Protein AF-V5H4J0-F1 (afdb_monomer_lite)

Radius of gyration: 14.42 Å; chains: 1; bounding box: 35×26×41 Å

Sequence (81 aa):
MSCSDKIARWNVLGLQGALLSHFLQPVYLSSITLGNLYHHGHLSRAVCCRLEGDPVLDGLLPRRYSLRHPVLGCVSGHNPP

Structure (mmCIF, N/CA/C/O backbone):
data_AF-V5H4J0-F1
#
_entry.id   AF-V5H4J0-F1
#
loop_
_atom_site.group_PDB
_atom_site.id
_atom_site.type_symbol
_atom_site.label_atom_id
_atom_site.label_alt_id
_atom_site.label_comp_id
_atom_site.label_asym_id
_atom_site.label_entity_id
_atom_site.label_seq_id
_atom_site.pdbx_PDB_ins_code
_atom_site.Cartn_x
_atom_site.Cartn_y
_atom_site.Cartn_z
_atom_site.occupancy
_atom_site.B_iso_or_equiv
_atom_site.auth_seq_id
_atom_site.auth_comp_id
_atom_site.auth_asym_id
_atom_site.auth_atom_id
_atom_site.pdbx_PDB_model_num
ATOM 1 N N . MET A 1 1 ? 13.963 4.976 8.908 1.00 85.25 1 MET A N 1
ATOM 2 C CA . MET A 1 1 ? 13.008 4.222 8.066 1.00 85.25 1 MET A CA 1
ATOM 3 C C . MET A 1 1 ? 13.131 4.703 6.635 1.00 85.25 1 MET A C 1
ATOM 5 O O . MET A 1 1 ? 12.957 5.898 6.398 1.00 85.25 1 MET A O 1
ATOM 9 N N . SER A 1 2 ? 13.457 3.801 5.715 1.00 97.25 2 SER A N 1
ATOM 10 C CA . SER A 1 2 ? 13.506 4.084 4.277 1.00 97.25 2 SER A CA 1
ATOM 11 C C . SER A 1 2 ? 12.098 4.244 3.679 1.00 97.25 2 SER A C 1
ATOM 13 O O . SER A 1 2 ? 11.089 4.001 4.347 1.00 97.25 2 SER A O 1
ATOM 15 N N . CYS A 1 3 ? 12.014 4.673 2.415 1.00 96.88 3 CYS A N 1
ATOM 16 C CA . CYS A 1 3 ? 10.737 4.777 1.703 1.00 96.88 3 CYS A CA 1
ATOM 17 C C . CYS A 1 3 ? 10.046 3.409 1.578 1.00 96.88 3 CYS A C 1
ATOM 19 O O . CYS A 1 3 ? 8.862 3.289 1.887 1.00 96.88 3 CYS A O 1
ATOM 21 N N . SER A 1 4 ? 10.795 2.360 1.228 1.00 96.75 4 SER A N 1
ATOM 22 C CA . SER A 1 4 ? 10.270 0.992 1.181 1.00 96.75 4 SER A CA 1
ATOM 23 C C . SER A 1 4 ? 9.762 0.530 2.547 1.00 96.75 4 SER A C 1
ATOM 25 O O . SER A 1 4 ? 8.691 -0.066 2.611 1.00 96.75 4 SER A O 1
ATOM 27 N N . ASP A 1 5 ? 10.439 0.880 3.650 1.00 97.44 5 ASP A N 1
ATOM 28 C CA . ASP A 1 5 ? 9.944 0.546 4.994 1.00 97.44 5 ASP A CA 1
ATOM 29 C C . ASP A 1 5 ? 8.613 1.236 5.324 1.00 97.44 5 ASP A C 1
ATOM 31 O O . ASP A 1 5 ? 7.753 0.647 5.982 1.00 97.44 5 ASP A O 1
ATOM 35 N N . LYS A 1 6 ? 8.419 2.477 4.862 1.00 98.06 6 LYS A N 1
ATOM 36 C CA . LYS A 1 6 ? 7.144 3.194 5.020 1.00 98.06 6 LYS A CA 1
ATOM 37 C C . LYS A 1 6 ? 6.033 2.543 4.198 1.00 98.06 6 LYS A C 1
ATOM 39 O O . LYS A 1 6 ? 4.947 2.341 4.730 1.00 98.06 6 LYS A O 1
ATOM 44 N N . ILE A 1 7 ? 6.314 2.162 2.952 1.00 97.81 7 ILE A N 1
ATOM 45 C CA . ILE A 1 7 ? 5.345 1.470 2.090 1.00 97.81 7 ILE A CA 1
ATOM 46 C C . ILE A 1 7 ? 4.975 0.105 2.680 1.00 97.81 7 ILE A C 1
ATOM 48 O O . ILE A 1 7 ? 3.793 -0.217 2.756 1.00 97.81 7 ILE A O 1
ATOM 52 N N . ALA A 1 8 ? 5.949 -0.662 3.179 1.00 96.88 8 ALA A N 1
ATOM 53 C CA . ALA A 1 8 ? 5.680 -1.929 3.856 1.00 96.88 8 ALA A CA 1
ATOM 54 C C . ALA A 1 8 ? 4.777 -1.754 5.080 1.00 96.88 8 ALA A C 1
ATOM 56 O O . ALA A 1 8 ? 3.837 -2.519 5.279 1.00 96.88 8 ALA A O 1
ATOM 57 N N . ARG A 1 9 ? 4.994 -0.689 5.859 1.00 96.12 9 ARG A N 1
ATOM 58 C CA . ARG A 1 9 ? 4.104 -0.331 6.966 1.00 96.12 9 ARG A CA 1
ATOM 59 C C . ARG A 1 9 ? 2.693 0.017 6.485 1.00 96.12 9 ARG A C 1
ATOM 61 O O . ARG A 1 9 ? 1.727 -0.395 7.124 1.00 96.12 9 ARG A O 1
ATOM 68 N N . TRP A 1 10 ? 2.554 0.751 5.383 1.00 97.56 10 TRP A N 1
ATOM 69 C CA . TRP A 1 10 ? 1.247 1.077 4.801 1.00 97.56 10 TRP A CA 1
ATOM 70 C C . TRP A 1 10 ? 0.524 -0.151 4.247 1.00 97.56 10 TRP A C 1
ATOM 72 O O . TRP A 1 10 ? -0.694 -0.226 4.358 1.00 97.56 10 TRP A O 1
ATOM 82 N N . ASN A 1 11 ? 1.249 -1.148 3.738 1.00 97.00 11 ASN A N 1
ATOM 83 C CA . ASN A 1 11 ? 0.660 -2.417 3.305 1.00 97.00 11 ASN A CA 1
ATOM 84 C C . ASN A 1 11 ? 0.097 -3.255 4.463 1.00 97.00 11 ASN A C 1
ATOM 86 O O . ASN A 1 11 ? -0.627 -4.205 4.203 1.00 97.00 11 ASN A O 1
ATOM 90 N N . VAL A 1 12 ? 0.371 -2.890 5.719 1.00 95.75 12 VAL A N 1
ATOM 91 C CA . VAL A 1 12 ? -0.204 -3.531 6.911 1.00 95.75 12 VAL A CA 1
ATOM 92 C C . VAL A 1 12 ? -1.234 -2.623 7.583 1.00 95.75 12 VAL A C 1
ATOM 94 O O . VAL A 1 12 ? -2.387 -3.006 7.773 1.00 95.75 12 VAL A O 1
ATOM 97 N N . LEU A 1 13 ? -0.841 -1.390 7.912 1.00 96.12 13 LEU A N 1
ATOM 98 C CA . LEU A 1 13 ? -1.637 -0.451 8.713 1.00 96.12 13 LEU A CA 1
ATOM 99 C C . LEU A 1 13 ? -2.517 0.490 7.876 1.00 96.12 13 LEU A C 1
ATOM 101 O O . LEU A 1 13 ? -3.284 1.277 8.429 1.00 96.12 13 LEU A O 1
ATOM 105 N N . GLY A 1 14 ? -2.399 0.443 6.555 1.00 96.94 14 GLY A N 1
ATOM 106 C CA . GLY A 1 14 ? -3.044 1.387 5.654 1.00 96.94 14 GLY A CA 1
ATOM 107 C C . GLY A 1 14 ? -2.361 2.761 5.606 1.00 96.94 14 GLY A C 1
ATOM 108 O O . GLY A 1 14 ? -1.513 3.118 6.431 1.00 96.94 14 GLY A O 1
ATOM 109 N N . LEU A 1 15 ? -2.725 3.533 4.585 1.00 97.62 15 LEU A N 1
ATOM 110 C CA . LEU A 1 15 ? -2.193 4.859 4.259 1.00 97.62 15 LEU A CA 1
ATOM 111 C C . LEU A 1 15 ? -2.740 5.970 5.158 1.00 97.62 15 LEU A C 1
ATOM 113 O O . LEU A 1 15 ? -2.085 6.992 5.342 1.00 97.62 15 LEU A O 1
ATOM 117 N N . GLN A 1 16 ? -3.944 5.784 5.701 1.00 97.69 16 GLN A N 1
ATOM 118 C CA . GLN A 1 16 ? -4.719 6.823 6.383 1.00 97.69 16 GLN A CA 1
ATOM 119 C C . GLN A 1 16 ? -4.041 7.350 7.661 1.00 97.69 16 GLN A C 1
ATOM 121 O O . GLN A 1 16 ? -4.318 8.459 8.113 1.00 97.69 16 GLN A O 1
ATOM 126 N N . GLY A 1 17 ? -3.121 6.577 8.241 1.00 96.50 17 GLY A N 1
ATOM 127 C CA . GLY A 1 17 ? -2.467 6.935 9.495 1.00 96.50 17 GLY A CA 1
ATOM 128 C C . GLY A 1 17 ? -3.414 6.879 10.699 1.00 96.50 17 GLY A C 1
ATOM 129 O O . GLY A 1 17 ? -4.563 6.453 10.599 1.00 96.50 17 GLY A O 1
ATOM 130 N N . ALA A 1 18 ? -2.905 7.282 11.864 1.00 96.50 18 ALA A N 1
ATOM 131 C CA . ALA A 1 18 ? -3.598 7.073 13.136 1.00 96.50 18 ALA A CA 1
ATOM 132 C C . ALA A 1 18 ? -4.838 7.964 13.307 1.00 96.50 18 ALA A C 1
ATOM 134 O O . ALA A 1 18 ? -5.884 7.494 13.732 1.00 96.50 18 ALA A O 1
ATOM 135 N N . LEU A 1 19 ? -4.750 9.249 12.947 1.00 97.88 19 LEU A N 1
ATOM 136 C CA . LEU A 1 19 ? -5.867 10.175 13.152 1.00 97.88 19 LEU A CA 1
ATOM 137 C C . LEU A 1 19 ? -7.090 9.782 12.309 1.00 97.88 19 LEU A C 1
ATOM 139 O O . LEU A 1 19 ? -8.210 9.754 12.811 1.00 97.88 19 LEU A O 1
ATOM 143 N N . LEU A 1 20 ? -6.882 9.437 11.035 1.00 97.94 20 LEU A N 1
ATOM 144 C CA . LEU A 1 20 ? -7.983 9.096 10.133 1.00 97.94 20 LEU A CA 1
ATOM 145 C C . LEU A 1 20 ? -8.537 7.684 10.355 1.00 97.94 20 LEU A C 1
ATOM 147 O O . LEU A 1 20 ? -9.673 7.431 9.959 1.00 97.94 20 LEU A O 1
ATOM 151 N N . SER A 1 21 ? -7.809 6.773 11.014 1.00 96.56 21 SER A N 1
ATOM 152 C CA . SER A 1 21 ? -8.339 5.430 11.303 1.00 96.56 21 SER A CA 1
ATOM 153 C C . SER A 1 21 ? -9.501 5.430 12.301 1.00 96.56 21 SER A C 1
ATOM 155 O O . SER A 1 21 ? -10.187 4.423 12.429 1.00 96.56 21 SER A O 1
ATOM 157 N N . HIS A 1 22 ? -9.750 6.547 12.992 1.00 96.31 22 HIS A N 1
ATOM 158 C CA . HIS A 1 22 ? -10.950 6.729 13.815 1.00 96.31 22 HIS A CA 1
ATOM 159 C C . HIS A 1 22 ? -12.224 6.955 12.985 1.00 96.31 22 HIS A C 1
ATOM 161 O O . HIS A 1 22 ? -13.323 6.745 13.493 1.00 96.31 22 HIS A O 1
ATOM 167 N N . PHE A 1 23 ? -12.084 7.369 11.723 1.00 97.44 23 PHE A N 1
ATOM 168 C CA . PHE A 1 23 ? -13.203 7.744 10.852 1.00 97.44 23 PHE A CA 1
ATOM 169 C C . PHE A 1 23 ? -13.345 6.831 9.630 1.00 97.44 23 PHE A C 1
ATOM 171 O O . PHE A 1 23 ? -14.442 6.689 9.094 1.00 97.44 23 PHE A O 1
ATOM 178 N N . LEU A 1 24 ? -12.248 6.214 9.178 1.00 96.50 24 LEU A N 1
ATOM 179 C CA . LEU A 1 24 ? -12.187 5.416 7.954 1.00 96.50 24 LEU A CA 1
ATOM 180 C C . LEU A 1 24 ? -11.725 3.986 8.240 1.00 96.50 24 LEU A C 1
ATOM 182 O O . LEU A 1 24 ? -10.920 3.736 9.137 1.00 96.50 24 LEU A O 1
ATOM 186 N N . GLN A 1 25 ? -12.185 3.046 7.413 1.00 96.25 25 GLN A N 1
ATOM 187 C CA . GLN A 1 25 ? -11.575 1.717 7.345 1.00 96.25 25 GLN A CA 1
ATOM 188 C C . GLN A 1 25 ? -10.159 1.806 6.739 1.00 96.25 25 GLN A C 1
ATOM 190 O O . GLN A 1 25 ? -9.861 2.788 6.053 1.00 96.25 25 GLN A O 1
ATOM 195 N N . PRO A 1 26 ? -9.282 0.808 6.970 1.00 97.19 26 PRO A N 1
ATOM 196 C CA . PRO A 1 26 ? -7.918 0.832 6.446 1.00 97.19 26 PRO A CA 1
ATOM 197 C C . PRO A 1 26 ? -7.887 1.004 4.923 1.00 97.19 26 PRO A C 1
ATOM 199 O O . PRO A 1 26 ? -8.566 0.279 4.194 1.00 97.19 26 PRO A O 1
ATOM 202 N N . VAL A 1 27 ? -7.091 1.963 4.443 1.00 97.56 27 VAL A N 1
ATOM 203 C CA . VAL A 1 27 ? -6.966 2.287 3.015 1.00 97.56 27 VAL A CA 1
ATOM 204 C C . VAL A 1 27 ? -5.626 1.779 2.504 1.00 97.56 27 VAL A C 1
ATOM 206 O O . VAL A 1 27 ? -4.580 2.172 3.013 1.00 97.56 27 VAL A O 1
ATOM 209 N N . TYR A 1 28 ? -5.642 0.937 1.475 1.00 97.88 28 TYR A N 1
ATOM 210 C CA . TYR A 1 28 ? -4.443 0.310 0.917 1.00 97.88 28 TYR A CA 1
ATOM 211 C C . TYR A 1 28 ? -4.224 0.704 -0.542 1.00 97.88 28 TYR A C 1
ATOM 213 O O . TYR A 1 28 ? -5.176 0.989 -1.268 1.00 97.88 28 TYR A O 1
ATOM 221 N N . LEU A 1 29 ? -2.968 0.664 -0.987 1.00 97.75 29 LEU A N 1
ATOM 222 C CA . LEU A 1 29 ? -2.647 0.767 -2.409 1.00 97.75 29 LEU A CA 1
ATOM 223 C C . LEU A 1 29 ? -3.096 -0.508 -3.130 1.00 97.75 29 LEU A C 1
ATOM 225 O O . LEU A 1 29 ? -2.783 -1.618 -2.701 1.00 97.75 29 LEU A O 1
ATOM 229 N N . SER A 1 30 ? -3.806 -0.350 -4.245 1.00 97.56 30 SER A N 1
ATOM 230 C CA . SER A 1 30 ? -4.117 -1.456 -5.157 1.00 97.56 30 SER A CA 1
ATOM 231 C C . SER A 1 30 ? -2.932 -1.799 -6.063 1.00 97.56 30 SER A C 1
ATOM 233 O O . SER A 1 30 ? -2.748 -2.965 -6.410 1.00 97.56 30 SER A O 1
ATOM 235 N N . SER A 1 31 ? -2.106 -0.808 -6.410 1.00 96.94 31 SER A N 1
ATOM 236 C CA . SER A 1 31 ? -0.936 -0.965 -7.274 1.00 96.94 31 SER A CA 1
ATOM 237 C C . SER A 1 31 ? 0.208 -0.020 -6.905 1.00 96.94 31 SER A C 1
ATOM 239 O O . SER A 1 31 ? -0.024 1.084 -6.412 1.00 96.94 31 SER A O 1
ATOM 241 N N . ILE A 1 32 ? 1.440 -0.431 -7.209 1.00 97.06 32 ILE A N 1
ATOM 242 C CA . ILE A 1 32 ? 2.657 0.383 -7.135 1.00 97.06 32 ILE A CA 1
ATOM 243 C C . ILE A 1 32 ? 3.367 0.277 -8.482 1.00 97.06 32 ILE A C 1
ATOM 245 O O . ILE A 1 32 ? 3.745 -0.818 -8.892 1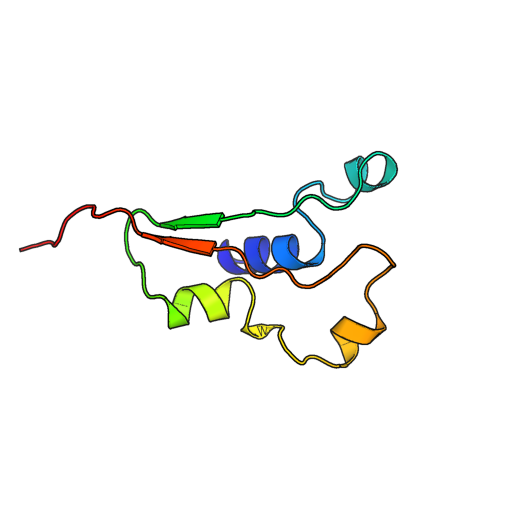.00 97.06 32 ILE A O 1
ATOM 249 N N . THR A 1 33 ? 3.593 1.412 -9.139 1.00 96.06 33 THR A N 1
ATOM 250 C CA . THR A 1 33 ? 4.300 1.475 -10.423 1.00 96.06 33 THR A CA 1
ATOM 251 C C . THR A 1 33 ? 5.616 2.220 -10.254 1.00 96.06 33 THR A C 1
ATOM 253 O O . THR A 1 33 ? 5.624 3.330 -9.721 1.00 96.06 33 THR A O 1
ATOM 256 N N . LEU A 1 34 ? 6.725 1.630 -10.708 1.00 95.38 34 LEU A N 1
ATOM 257 C CA . LEU A 1 34 ? 8.035 2.285 -10.697 1.00 95.38 34 LEU A CA 1
ATOM 258 C C . LEU A 1 34 ? 8.427 2.821 -12.075 1.00 95.38 34 LEU A C 1
ATOM 260 O O . LEU A 1 34 ? 8.244 2.151 -13.089 1.00 95.38 34 LEU A O 1
ATOM 264 N N . GLY A 1 35 ? 9.004 4.026 -12.064 1.00 94.12 35 GLY A N 1
ATOM 265 C CA . GLY A 1 35 ? 9.562 4.720 -13.229 1.00 94.12 35 GLY A CA 1
ATOM 266 C C . GLY A 1 35 ? 10.869 4.129 -13.754 1.00 94.12 35 GLY A C 1
ATOM 267 O O . GLY A 1 35 ? 11.123 4.142 -14.949 1.00 94.12 35 GLY A O 1
ATOM 268 N N . ASN A 1 36 ? 11.704 3.648 -12.836 1.00 90.25 36 ASN A N 1
ATOM 269 C CA . ASN A 1 36 ? 13.037 3.111 -13.084 1.00 90.25 36 ASN A CA 1
ATOM 270 C C . ASN A 1 36 ? 13.395 2.141 -11.939 1.00 90.25 36 ASN A C 1
ATOM 272 O O . ASN A 1 36 ? 12.697 2.109 -10.920 1.00 90.25 36 ASN A O 1
ATOM 276 N N . LEU A 1 37 ? 14.484 1.378 -12.082 1.00 90.88 37 LEU A N 1
ATOM 277 C CA . LEU A 1 37 ? 14.992 0.430 -11.079 1.00 90.88 37 LEU A CA 1
ATOM 278 C C . LEU A 1 37 ? 13.954 -0.629 -10.666 1.00 90.88 37 LEU A C 1
ATOM 280 O O . LEU A 1 37 ? 13.929 -1.095 -9.524 1.00 90.88 37 LEU A O 1
ATOM 284 N N . TYR A 1 38 ? 13.081 -1.015 -11.599 1.00 93.88 38 TYR A N 1
ATOM 285 C CA . TYR A 1 38 ? 12.104 -2.062 -11.354 1.00 93.88 38 TYR A CA 1
ATOM 286 C C . TYR A 1 38 ? 12.767 -3.437 -11.417 1.00 93.88 38 TYR A C 1
ATOM 288 O O . TYR A 1 38 ? 13.227 -3.884 -12.464 1.00 93.88 38 TYR A O 1
ATOM 296 N N . HIS A 1 39 ? 12.740 -4.142 -10.292 1.00 94.88 39 HIS A N 1
ATOM 297 C CA . HIS A 1 39 ? 13.018 -5.568 -10.245 1.00 94.88 39 HIS A CA 1
ATOM 298 C C . HIS A 1 39 ? 11.964 -6.244 -9.377 1.00 94.88 39 HIS A C 1
ATOM 300 O O . HIS A 1 39 ? 11.913 -6.011 -8.166 1.00 94.88 39 HIS A O 1
ATOM 306 N N . HIS A 1 40 ? 11.136 -7.093 -9.989 1.00 94.19 40 HIS A N 1
ATOM 307 C CA . HIS A 1 40 ? 9.933 -7.636 -9.357 1.00 94.19 40 HIS A CA 1
ATOM 308 C C . HIS A 1 40 ? 10.214 -8.264 -7.984 1.00 94.19 40 HIS A C 1
ATOM 310 O O . HIS A 1 40 ? 9.610 -7.860 -6.996 1.00 94.19 40 HIS A O 1
ATOM 316 N N . GLY A 1 41 ? 11.201 -9.164 -7.887 1.00 96.12 41 GLY A N 1
ATOM 317 C CA . GLY A 1 41 ? 11.521 -9.853 -6.629 1.00 96.12 41 GLY A CA 1
ATOM 318 C C . GLY A 1 41 ? 12.174 -8.978 -5.549 1.00 96.12 41 GLY A C 1
ATOM 319 O O . GLY A 1 41 ? 12.083 -9.287 -4.362 1.00 96.12 41 GLY A O 1
ATOM 320 N N . HIS A 1 42 ? 12.836 -7.878 -5.929 1.00 96.75 42 HIS A N 1
ATOM 321 C CA . HIS A 1 42 ? 13.393 -6.942 -4.945 1.00 96.75 42 HIS A CA 1
ATOM 322 C C . HIS A 1 42 ? 12.301 -6.017 -4.428 1.00 96.75 42 HIS A C 1
ATOM 324 O O . HIS A 1 42 ? 12.215 -5.789 -3.222 1.00 96.75 42 HIS A O 1
ATOM 330 N N . LEU A 1 43 ? 11.446 -5.537 -5.332 1.00 96.94 43 LEU A N 1
ATOM 331 C CA . LEU A 1 43 ? 10.332 -4.674 -4.993 1.00 96.94 43 LEU A CA 1
ATOM 332 C C . LEU A 1 43 ? 9.303 -5.403 -4.125 1.00 96.94 43 LEU A C 1
ATOM 334 O O . LEU A 1 43 ? 8.975 -4.892 -3.059 1.00 96.94 43 LEU A O 1
ATOM 338 N N . SER A 1 44 ? 8.853 -6.599 -4.525 1.00 97.00 44 SER A N 1
ATOM 339 C CA . SER A 1 44 ? 7.862 -7.383 -3.771 1.00 97.00 44 SER A CA 1
ATOM 340 C C . SER A 1 44 ? 8.329 -7.668 -2.347 1.00 97.00 44 SER A C 1
ATOM 342 O O . SER A 1 44 ? 7.629 -7.354 -1.383 1.00 97.00 44 SER A O 1
ATOM 344 N N . ARG A 1 45 ? 9.571 -8.141 -2.191 1.00 97.19 45 ARG A N 1
ATOM 345 C CA . ARG A 1 45 ? 10.184 -8.362 -0.879 1.00 97.19 45 ARG A CA 1
ATOM 346 C C . ARG A 1 45 ? 10.263 -7.077 -0.058 1.00 97.19 45 ARG A C 1
ATOM 348 O O . ARG A 1 45 ? 9.966 -7.104 1.132 1.00 97.19 45 ARG A O 1
ATOM 355 N N . ALA A 1 46 ? 10.661 -5.960 -0.665 1.00 96.69 46 ALA A N 1
ATOM 356 C CA . ALA A 1 46 ? 10.831 -4.697 0.046 1.00 96.69 46 ALA A CA 1
ATOM 357 C C . ALA A 1 46 ? 9.506 -4.101 0.549 1.00 96.69 46 ALA A C 1
ATOM 359 O O . ALA A 1 46 ? 9.509 -3.461 1.601 1.00 96.69 46 ALA A O 1
ATOM 360 N N . VAL A 1 47 ? 8.399 -4.298 -0.179 1.00 96.56 47 VAL A N 1
ATOM 361 C CA . VAL A 1 47 ? 7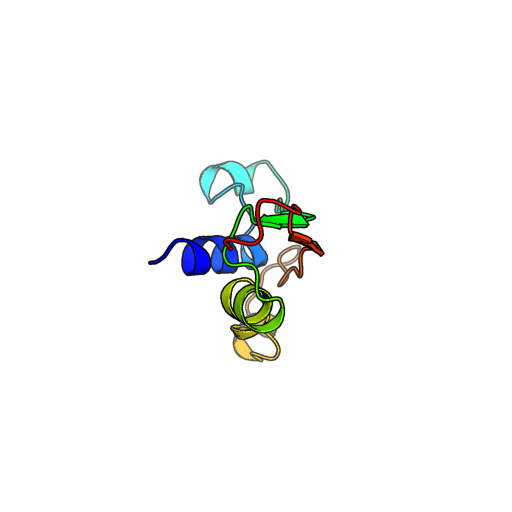.115 -3.637 0.115 1.00 96.56 47 VAL A CA 1
ATOM 362 C C . VAL A 1 47 ? 6.080 -4.527 0.799 1.00 96.56 47 VAL A C 1
ATOM 364 O O . VAL A 1 47 ? 5.193 -3.980 1.440 1.00 96.56 47 VAL A O 1
ATOM 367 N N . CYS A 1 48 ? 6.138 -5.855 0.708 1.00 93.94 48 CYS A N 1
ATOM 368 C CA . CYS A 1 48 ? 5.160 -6.719 1.390 1.00 93.94 48 CYS A CA 1
ATOM 369 C C . CYS A 1 48 ? 5.736 -8.075 1.810 1.00 93.94 48 CYS A C 1
ATOM 371 O O . CYS A 1 48 ? 5.675 -8.410 2.990 1.00 93.94 48 CYS A O 1
ATOM 373 N N . CYS A 1 49 ? 6.352 -8.822 0.892 1.00 94.69 49 CYS A N 1
ATOM 374 C CA . CYS A 1 49 ? 6.624 -10.251 1.099 1.00 94.69 49 CYS A CA 1
ATOM 375 C C . CYS A 1 49 ? 7.667 -10.558 2.189 1.00 94.69 49 CYS A C 1
ATOM 377 O O . CYS A 1 49 ? 7.735 -11.679 2.668 1.00 94.69 49 CYS A O 1
ATOM 379 N N . ARG A 1 50 ? 8.484 -9.590 2.638 1.00 94.19 50 ARG A N 1
ATOM 380 C CA . ARG A 1 50 ? 9.383 -9.815 3.794 1.00 94.19 50 ARG A CA 1
ATOM 381 C C . ARG A 1 50 ? 8.654 -9.931 5.139 1.00 94.19 50 ARG A C 1
ATOM 383 O O . ARG A 1 50 ? 9.298 -10.250 6.129 1.00 94.19 50 ARG A O 1
ATOM 390 N N . LEU A 1 51 ? 7.369 -9.580 5.176 1.00 92.12 51 LEU A N 1
ATOM 391 C CA . LEU A 1 51 ? 6.492 -9.689 6.346 1.00 92.12 51 LEU A CA 1
ATOM 392 C C . LEU A 1 51 ? 5.531 -10.884 6.227 1.00 92.12 51 LEU A C 1
ATOM 394 O O . LEU A 1 51 ? 4.693 -11.086 7.098 1.00 92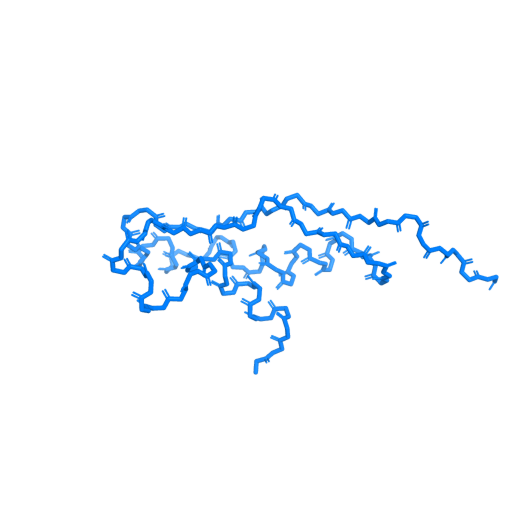.12 51 LEU A O 1
ATOM 398 N N . GLU A 1 52 ? 5.603 -11.631 5.125 1.00 88.69 52 GLU A N 1
ATOM 399 C CA . GLU A 1 52 ? 4.721 -12.760 4.856 1.00 88.69 52 GLU A CA 1
ATOM 400 C C . GLU A 1 52 ? 5.105 -13.963 5.724 1.00 88.69 52 GLU A C 1
ATOM 402 O O . GLU A 1 52 ? 6.286 -14.281 5.869 1.00 88.69 52 GLU A O 1
ATOM 407 N N . GLY A 1 53 ? 4.105 -14.630 6.303 1.00 80.94 53 GLY A N 1
ATOM 408 C CA . GLY A 1 53 ? 4.318 -15.808 7.142 1.00 80.94 53 GLY A CA 1
ATOM 409 C C . GLY A 1 53 ? 4.909 -15.511 8.521 1.00 80.94 53 GLY A C 1
ATOM 410 O O . GLY A 1 53 ? 5.372 -16.443 9.172 1.00 80.94 53 GLY A O 1
ATOM 411 N N . ASP A 1 54 ? 4.904 -14.251 8.974 1.00 84.06 54 ASP A N 1
ATOM 412 C CA . ASP A 1 54 ? 5.211 -13.917 10.364 1.00 84.06 54 ASP A CA 1
ATOM 413 C C . ASP A 1 54 ? 3.990 -14.258 11.248 1.00 84.06 54 ASP A C 1
ATOM 415 O O . ASP A 1 54 ? 2.998 -13.518 11.239 1.00 84.06 54 ASP A O 1
ATOM 419 N N . PRO A 1 55 ? 4.031 -15.357 12.030 1.00 76.25 55 PRO A N 1
ATOM 420 C CA . PRO A 1 55 ? 2.885 -15.807 12.820 1.00 76.25 55 PRO A CA 1
ATOM 421 C C . PRO A 1 55 ? 2.502 -14.798 13.908 1.00 76.25 55 PRO A C 1
ATOM 423 O O . PRO A 1 55 ? 1.362 -14.783 14.376 1.00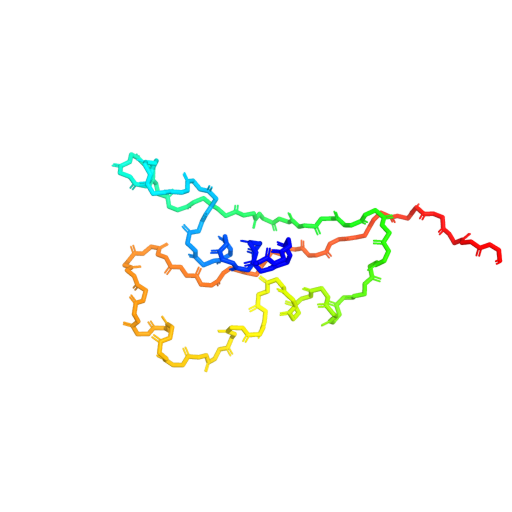 76.25 55 PRO A O 1
ATOM 426 N N . VAL A 1 56 ? 3.445 -13.942 14.313 1.00 81.12 56 VAL A N 1
ATOM 427 C CA . VAL A 1 56 ? 3.192 -12.871 15.274 1.00 81.12 56 VAL A CA 1
ATOM 428 C C . VAL A 1 56 ? 2.340 -11.789 14.620 1.00 81.12 56 VAL A C 1
ATOM 430 O O . VAL A 1 56 ? 1.400 -11.293 15.238 1.00 81.12 56 VAL A O 1
ATOM 433 N N . LEU A 1 57 ? 2.616 -11.448 13.360 1.00 85.06 57 LEU A N 1
ATOM 434 C CA . LEU A 1 57 ? 1.847 -10.438 12.641 1.00 85.06 57 LEU A CA 1
ATOM 435 C C . LEU A 1 57 ? 0.391 -10.884 12.446 1.00 85.06 57 LEU A C 1
ATOM 437 O O . LEU A 1 57 ? -0.523 -10.120 12.755 1.00 85.06 57 LEU A O 1
ATOM 441 N N . ASP A 1 58 ? 0.173 -12.127 12.020 1.00 80.00 58 ASP A N 1
ATOM 442 C CA . ASP A 1 58 ? -1.173 -12.656 11.764 1.00 80.00 58 ASP A CA 1
ATOM 443 C C . ASP A 1 58 ? -2.043 -12.719 13.032 1.00 80.00 58 ASP A C 1
ATOM 445 O O . ASP A 1 58 ? -3.252 -12.487 12.971 1.00 80.00 58 ASP A O 1
ATOM 449 N N . GLY A 1 59 ? -1.438 -12.979 14.197 1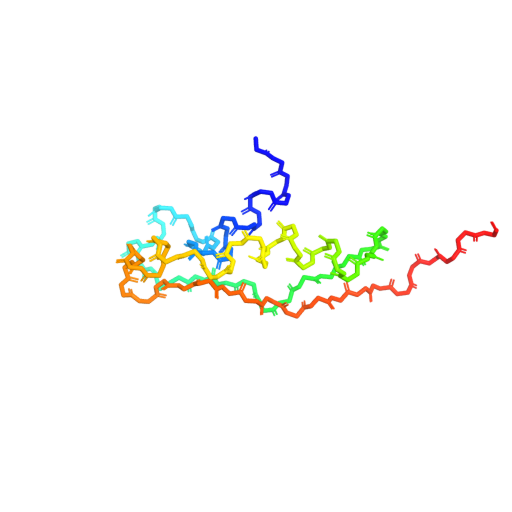.00 85.44 59 GLY A N 1
ATOM 450 C CA . GLY A 1 59 ? -2.143 -13.018 15.481 1.00 85.44 59 GLY A CA 1
ATOM 451 C C . GLY A 1 59 ? -2.402 -11.648 16.122 1.00 85.44 59 GLY A C 1
ATOM 452 O O . GLY A 1 59 ? -3.296 -11.528 16.961 1.00 85.44 59 GLY A O 1
ATOM 453 N N . LEU A 1 60 ? -1.635 -10.614 15.756 1.00 89.69 60 LEU A N 1
ATOM 454 C CA . LEU A 1 60 ? -1.696 -9.293 16.396 1.00 89.69 60 LEU A CA 1
ATOM 455 C C . LEU A 1 60 ? -2.579 -8.277 15.666 1.00 89.69 60 LEU A C 1
ATOM 457 O O . LEU A 1 60 ? -2.967 -7.269 16.266 1.00 89.69 60 LEU A O 1
ATOM 461 N N . LEU A 1 61 ? -2.867 -8.479 14.378 1.00 91.62 61 LEU A N 1
ATOM 462 C CA . LEU A 1 61 ? -3.570 -7.467 13.595 1.00 91.62 61 LEU A CA 1
ATOM 463 C C . LEU A 1 61 ? -5.046 -7.334 14.015 1.00 91.62 61 LEU A C 1
ATOM 465 O O . LEU A 1 61 ? -5.781 -8.324 14.046 1.00 91.62 61 LEU A O 1
ATOM 469 N N . PRO A 1 62 ? -5.528 -6.106 14.302 1.00 91.00 62 PRO A N 1
ATOM 470 C CA . PRO A 1 62 ? -6.935 -5.884 14.599 1.00 91.00 62 PRO A CA 1
ATOM 471 C C . PRO A 1 62 ? -7.831 -6.262 13.417 1.00 91.00 62 PRO A C 1
ATOM 473 O O . PRO A 1 62 ? -7.428 -6.222 12.253 1.00 91.00 62 PRO A O 1
ATOM 476 N N . ARG A 1 63 ? -9.106 -6.543 13.706 1.00 84.31 63 ARG A N 1
ATOM 477 C CA . ARG A 1 63 ? -10.105 -6.858 12.674 1.00 84.31 63 ARG A CA 1
ATOM 478 C C . ARG A 1 63 ? -10.115 -5.743 11.615 1.00 84.31 63 ARG A C 1
ATOM 480 O O . ARG A 1 63 ? -10.229 -4.574 11.975 1.00 84.31 63 ARG A O 1
ATOM 487 N N . ARG A 1 64 ? -10.057 -6.127 10.329 1.00 91.25 64 ARG A N 1
ATOM 488 C CA . ARG A 1 64 ? -9.946 -5.283 9.106 1.00 91.25 64 ARG A CA 1
ATOM 489 C C . ARG A 1 64 ? -8.530 -4.909 8.664 1.00 91.25 64 ARG A C 1
ATOM 491 O O . ARG A 1 64 ? -8.390 -4.441 7.537 1.00 91.25 64 ARG A O 1
ATOM 498 N N . TYR A 1 65 ? -7.511 -5.124 9.489 1.00 94.38 65 TYR A N 1
ATOM 499 C CA . TYR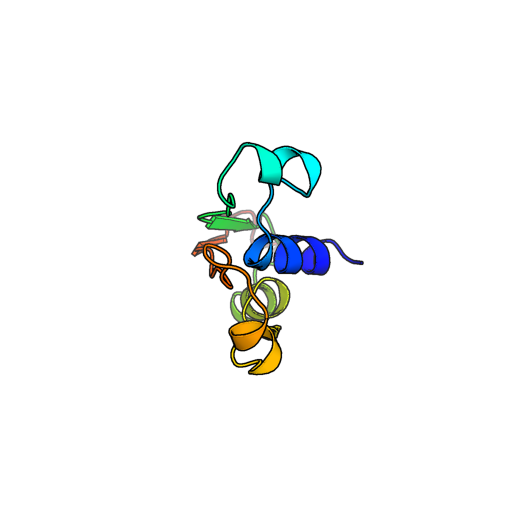 A 1 65 ? -6.124 -4.952 9.069 1.00 94.38 65 TYR A CA 1
ATOM 500 C C . TYR A 1 65 ? -5.570 -6.272 8.542 1.00 94.38 65 TYR A C 1
ATOM 502 O O . TYR A 1 65 ? -5.863 -7.337 9.077 1.00 94.38 65 TYR A O 1
ATOM 510 N N . SER A 1 66 ? -4.798 -6.205 7.464 1.00 93.31 66 SER A N 1
ATOM 511 C CA . SER A 1 66 ? -4.154 -7.370 6.853 1.00 93.31 66 SER A CA 1
ATOM 512 C C . SER A 1 66 ? -2.910 -6.933 6.093 1.00 93.31 66 SER A C 1
ATOM 514 O O . SER A 1 66 ? -2.817 -5.773 5.684 1.00 93.31 66 SER A O 1
ATOM 516 N N . LEU A 1 67 ? -1.977 -7.858 5.875 1.00 94.94 67 LEU A N 1
ATOM 517 C CA . LEU A 1 67 ? -0.880 -7.644 4.939 1.00 94.94 67 LEU A CA 1
ATOM 518 C C . LEU A 1 67 ? -1.421 -7.656 3.500 1.00 94.94 67 LEU A C 1
ATOM 520 O O . LEU A 1 67 ? -1.931 -8.669 3.015 1.00 94.94 67 LEU A O 1
ATOM 524 N N . ARG A 1 68 ? -1.306 -6.527 2.796 1.00 95.31 68 ARG A N 1
ATOM 525 C CA . ARG A 1 68 ? -1.730 -6.381 1.399 1.00 95.31 68 ARG A CA 1
ATOM 526 C C . ARG A 1 68 ? -0.572 -6.513 0.421 1.00 95.31 68 ARG A C 1
ATOM 528 O O . ARG A 1 68 ? 0.504 -5.952 0.608 1.00 95.31 68 ARG A O 1
ATOM 535 N N . HIS A 1 69 ? -0.867 -7.207 -0.674 1.00 96.06 69 HIS A N 1
ATOM 536 C CA . HIS A 1 69 ? 0.013 -7.386 -1.821 1.00 96.06 69 HIS A CA 1
ATOM 537 C C . HIS A 1 69 ? -0.523 -6.545 -2.988 1.00 96.06 69 HIS A C 1
ATOM 539 O O . HIS A 1 69 ? -1.507 -6.943 -3.618 1.00 96.06 69 HIS A O 1
ATOM 545 N N . PRO A 1 70 ? 0.045 -5.353 -3.243 1.00 97.00 70 PRO A N 1
ATOM 546 C CA . PRO A 1 70 ? -0.366 -4.527 -4.371 1.00 97.00 70 PRO A CA 1
ATOM 547 C C . PRO A 1 70 ? 0.144 -5.112 -5.693 1.00 97.00 70 PRO A C 1
ATOM 549 O O . PRO A 1 70 ? 1.179 -5.779 -5.737 1.00 97.00 70 PRO A O 1
ATOM 552 N N . VAL A 1 71 ? -0.543 -4.797 -6.791 1.00 97.56 71 VAL A N 1
ATOM 553 C CA . VAL A 1 71 ? -0.044 -5.074 -8.144 1.00 97.56 71 VAL A CA 1
ATOM 554 C C . VAL A 1 71 ? 1.232 -4.267 -8.375 1.00 97.56 71 VAL A C 1
ATOM 556 O O . VAL A 1 71 ? 1.236 -3.049 -8.208 1.00 97.56 71 VAL A O 1
ATOM 559 N N . LEU A 1 72 ? 2.319 -4.935 -8.758 1.00 96.69 72 LEU A N 1
ATOM 560 C CA . LEU A 1 72 ? 3.602 -4.285 -9.015 1.00 96.69 72 LEU A CA 1
ATOM 561 C C . LEU A 1 72 ? 3.787 -4.073 -10.514 1.00 96.69 72 LEU A C 1
ATOM 563 O O . LEU A 1 72 ? 3.814 -5.031 -11.283 1.00 96.69 72 LEU A O 1
ATOM 567 N N . GLY A 1 73 ? 3.907 -2.809 -10.908 1.00 94.12 73 GLY A N 1
ATOM 568 C CA . GLY A 1 73 ? 4.056 -2.379 -12.289 1.00 94.12 73 GLY A CA 1
ATOM 569 C C . GLY A 1 73 ? 5.377 -1.663 -12.548 1.00 94.12 73 GLY A C 1
ATOM 570 O O . GLY A 1 73 ? 6.037 -1.133 -11.651 1.00 94.12 73 GLY A O 1
ATOM 571 N N . CYS A 1 74 ? 5.722 -1.610 -13.823 1.00 91.62 74 CYS A N 1
ATOM 572 C CA . CYS A 1 74 ? 6.846 -0.880 -14.382 1.00 91.62 74 CYS A CA 1
ATOM 573 C C . CYS A 1 74 ? 6.299 -0.046 -15.541 1.00 91.62 74 CYS A C 1
ATOM 575 O O . CYS A 1 74 ? 5.462 -0.543 -16.299 1.00 91.62 74 CYS A O 1
ATOM 577 N N . VAL A 1 75 ? 6.739 1.202 -15.688 1.00 89.00 75 VAL A N 1
ATOM 578 C CA . VAL A 1 75 ? 6.573 1.904 -16.969 1.00 89.00 75 VAL A CA 1
ATOM 579 C C . VAL A 1 75 ? 7.771 1.576 -17.855 1.00 89.00 75 VAL A C 1
ATOM 581 O O . VAL A 1 75 ? 8.898 1.551 -17.369 1.00 89.00 75 VAL A O 1
ATOM 584 N N . SER A 1 76 ? 7.556 1.347 -19.154 1.00 68.88 76 SER A N 1
ATOM 585 C CA . SER A 1 76 ? 8.649 1.268 -20.137 1.00 68.88 76 SER A CA 1
ATOM 586 C C . SER A 1 76 ? 9.301 2.644 -20.303 1.00 68.88 76 SER A C 1
ATOM 588 O O . SER A 1 76 ? 9.067 3.348 -21.280 1.00 68.88 76 SER A O 1
ATOM 590 N N . GLY A 1 77 ? 10.085 3.058 -19.315 1.00 61.94 77 GLY A N 1
ATOM 591 C CA . GLY A 1 77 ? 10.842 4.298 -19.309 1.00 61.94 77 GLY A CA 1
ATOM 592 C C . GLY A 1 77 ? 12.327 3.999 -19.433 1.00 61.94 77 GLY A C 1
ATOM 593 O O . GLY A 1 77 ? 12.993 3.843 -18.421 1.00 61.94 77 GLY A O 1
ATOM 594 N N . HIS A 1 78 ? 12.817 3.976 -20.676 1.00 52.69 78 HIS A N 1
ATOM 595 C CA . HIS A 1 78 ? 14.234 4.053 -21.048 1.00 52.69 78 HIS A CA 1
ATOM 596 C C . HIS A 1 78 ? 15.107 2.837 -20.667 1.00 52.69 78 HIS A C 1
ATOM 598 O O . HIS A 1 78 ? 15.620 2.740 -19.557 1.00 52.69 78 HIS A O 1
ATOM 604 N N . ASN A 1 79 ? 15.360 1.952 -21.641 1.00 47.38 79 ASN A N 1
ATOM 605 C CA . ASN A 1 79 ? 16.615 1.197 -21.649 1.00 47.38 79 ASN A CA 1
ATOM 606 C C . ASN A 1 79 ? 17.736 2.221 -21.900 1.00 47.38 79 ASN A C 1
ATOM 608 O O . ASN A 1 79 ? 17.729 2.817 -22.982 1.00 47.38 79 ASN A O 1
ATOM 612 N N . PRO A 1 80 ? 18.648 2.486 -20.946 1.00 53.00 80 PRO A N 1
ATOM 613 C CA . PRO A 1 80 ? 19.872 3.200 -21.283 1.00 53.00 80 PRO A CA 1
ATOM 614 C C . PRO A 1 80 ? 20.654 2.381 -22.333 1.00 53.00 80 PRO A C 1
ATOM 616 O O . PRO A 1 80 ? 20.529 1.151 -22.329 1.00 53.00 80 PRO A O 1
ATOM 619 N N . PRO A 1 81 ? 21.381 3.041 -23.255 1.00 54.00 81 PRO A N 1
ATOM 620 C CA . PRO A 1 81 ? 22.187 2.363 -24.271 1.00 54.00 81 PRO A CA 1
ATOM 621 C C . PRO A 1 81 ? 23.271 1.465 -23.664 1.00 54.00 81 PRO A C 1
ATOM 623 O O . PRO A 1 81 ? 23.748 1.774 -22.546 1.00 54.00 81 PRO A O 1
#

InterPro domains:
  IPR002466 Adenosine deaminase/editase [PF02137] (1-77)
  IPR002466 Adenosine deaminase/editase [PS50141] (1-81)

Foldseek 3Di:
DDPLVVLLVCLFQADCDDVCVVPDQHHHAQEDEDADPDDPVVSQCSRFCVCPPPPVSVVPRPPRTDRDRHHYHYDPHDDDD

Secondary structure (DSSP, 8-state):
--HHHHHHHHHHH-SSHHHHTTTS-----SEEEESS---HHHHHHHHTGGGTT-HHHHHHPPTT-----PEEEE-------

pLDDT: mean 91.16, std 11.09, range [47.38, 98.06]

Organism: Ixodes ricinus (NCBI:txid34613)